Protein AF-A0A444IV56-F1 (afdb_monomer)

Radius of gyration: 12.87 Å; Cα contacts (8 Å, |Δi|>4): 42; chains: 1; bounding box: 34×25×32 Å

Foldseek 3Di:
DDDDDQWDWDDPQDLPHTDHGDGDDPDDDDDDDPPPCPVSVVVVVVVVVVVVVVVVD

Structure (mmCIF, N/CA/C/O backbone):
data_AF-A0A444IV56-F1
#
_entry.id   AF-A0A444IV56-F1
#
loop_
_atom_site.group_PDB
_atom_site.id
_atom_site.type_symbol
_atom_site.label_atom_id
_atom_site.label_alt_id
_atom_site.label_comp_id
_atom_site.label_asym_id
_atom_site.label_entity_id
_atom_site.label_seq_id
_atom_site.pdbx_PDB_ins_code
_atom_site.Cartn_x
_atom_site.Cartn_y
_atom_site.Cartn_z
_atom_site.occupancy
_atom_site.B_iso_or_equiv
_atom_site.auth_seq_id
_atom_site.auth_comp_id
_atom_site.auth_asym_id
_atom_site.auth_atom_id
_atom_site.pdbx_PDB_model_num
ATOM 1 N N . MET A 1 1 ? -20.419 -15.116 9.611 1.00 56.19 1 MET A N 1
ATOM 2 C CA . MET A 1 1 ? -19.401 -15.780 8.764 1.00 56.19 1 MET A CA 1
ATOM 3 C C . MET A 1 1 ? -18.274 -14.784 8.545 1.00 56.19 1 MET A C 1
ATOM 5 O O . MET A 1 1 ? -18.573 -13.604 8.421 1.00 56.19 1 MET A O 1
ATOM 9 N N . ALA A 1 2 ? -17.008 -15.203 8.565 1.00 79.69 2 ALA A N 1
ATOM 10 C CA . ALA A 1 2 ? -15.905 -14.292 8.254 1.00 79.69 2 ALA A CA 1
ATOM 11 C C . ALA A 1 2 ? -15.876 -14.022 6.740 1.00 79.69 2 ALA A C 1
ATOM 13 O O . ALA A 1 2 ? -15.938 -14.966 5.954 1.00 79.69 2 ALA A O 1
ATOM 14 N N . HIS A 1 3 ? -15.797 -12.754 6.338 1.00 85.50 3 HIS A N 1
ATOM 15 C CA . HIS A 1 3 ? -15.677 -12.363 4.933 1.00 85.50 3 HIS A CA 1
ATOM 16 C C . HIS A 1 3 ? -14.201 -12.095 4.612 1.00 85.50 3 HIS A C 1
ATOM 18 O O . HIS A 1 3 ? -13.636 -11.151 5.165 1.00 85.50 3 HIS A O 1
ATOM 24 N N . PRO A 1 4 ? -13.549 -12.920 3.772 1.00 88.81 4 PRO A N 1
ATOM 25 C CA . PRO A 1 4 ? -12.151 -12.709 3.427 1.00 88.81 4 PRO A CA 1
ATOM 26 C C . PRO A 1 4 ? -11.971 -11.443 2.581 1.00 88.81 4 PRO A C 1
ATOM 28 O O . PRO A 1 4 ? -12.832 -11.072 1.779 1.00 88.81 4 PRO A O 1
ATOM 31 N N . LEU A 1 5 ? -10.821 -10.788 2.749 1.00 91.25 5 LEU A N 1
ATOM 32 C CA . LEU A 1 5 ? -10.423 -9.654 1.924 1.00 91.25 5 LEU A CA 1
ATOM 33 C C . LEU A 1 5 ? -9.927 -10.167 0.566 1.00 91.25 5 LEU A C 1
ATOM 35 O O . LEU A 1 5 ? -8.828 -10.703 0.472 1.00 91.25 5 LEU A O 1
ATOM 39 N N . ASN A 1 6 ? -10.727 -9.974 -0.482 1.00 94.06 6 ASN A N 1
ATOM 40 C CA . ASN A 1 6 ? -10.410 -10.467 -1.830 1.00 94.06 6 ASN A CA 1
ATOM 41 C C . ASN A 1 6 ? -9.729 -9.416 -2.720 1.00 94.06 6 ASN A C 1
ATOM 43 O O . ASN A 1 6 ? -9.097 -9.760 -3.719 1.00 94.06 6 ASN A O 1
ATOM 47 N N . LYS A 1 7 ? -9.903 -8.128 -2.403 1.00 96.25 7 LYS A N 1
ATOM 48 C CA . LYS A 1 7 ? -9.436 -7.015 -3.231 1.00 96.25 7 LYS A CA 1
ATOM 49 C C . LYS A 1 7 ? -9.090 -5.804 -2.372 1.00 96.25 7 LYS A C 1
ATOM 51 O O . LYS A 1 7 ? -9.830 -5.490 -1.443 1.00 96.25 7 LYS A O 1
ATOM 56 N N . LEU A 1 8 ? -7.999 -5.118 -2.701 1.00 95.62 8 LEU A N 1
ATOM 57 C CA . LEU A 1 8 ? -7.505 -3.958 -1.962 1.00 95.62 8 LEU A CA 1
ATOM 58 C C . LEU A 1 8 ? -6.972 -2.877 -2.909 1.00 95.62 8 LEU A C 1
ATOM 60 O O . LEU A 1 8 ? -6.323 -3.179 -3.907 1.00 95.62 8 LEU A O 1
ATOM 64 N N . THR A 1 9 ? -7.203 -1.613 -2.555 1.00 97.38 9 THR A N 1
ATOM 65 C CA . THR A 1 9 ? -6.545 -0.460 -3.175 1.00 97.38 9 THR A CA 1
ATOM 66 C C . THR A 1 9 ? -5.768 0.305 -2.105 1.00 97.38 9 THR A C 1
ATOM 68 O O . THR A 1 9 ? -6.342 0.658 -1.078 1.00 97.38 9 THR A O 1
ATOM 71 N N . ILE A 1 10 ? -4.484 0.579 -2.346 1.00 97.25 10 ILE A N 1
ATOM 72 C CA . ILE A 1 10 ? -3.618 1.393 -1.479 1.00 97.25 10 ILE A CA 1
ATOM 73 C C . ILE A 1 10 ? -3.122 2.591 -2.288 1.00 97.25 10 ILE A C 1
ATOM 75 O O . ILE A 1 10 ? -2.573 2.420 -3.376 1.00 97.25 10 ILE A O 1
ATOM 79 N N . LYS A 1 11 ? -3.281 3.805 -1.755 1.00 97.81 11 LYS A N 1
ATOM 80 C CA . LYS A 1 11 ? -2.798 5.044 -2.380 1.00 97.81 11 LYS A CA 1
ATOM 81 C C . LYS A 1 11 ? -1.987 5.848 -1.371 1.00 97.81 11 LYS A C 1
ATOM 83 O O . LYS A 1 11 ? -2.446 6.046 -0.251 1.00 97.81 11 LYS A O 1
ATOM 88 N N . GLY A 1 12 ? -0.799 6.299 -1.770 1.00 97.06 12 GLY A N 1
ATOM 89 C CA . GLY A 1 12 ? 0.046 7.187 -0.964 1.00 97.06 12 GLY A CA 1
ATOM 90 C C . GLY A 1 12 ? 0.601 6.582 0.334 1.00 97.06 12 GLY A C 1
ATOM 91 O O . GLY A 1 12 ? 0.872 7.328 1.270 1.00 97.06 12 GLY A O 1
ATOM 92 N N . PHE A 1 13 ? 0.777 5.258 0.423 1.00 97.31 13 PHE A N 1
ATOM 93 C CA . PHE A 1 13 ? 1.318 4.611 1.626 1.00 97.31 13 PHE A CA 1
ATOM 94 C C . PHE A 1 13 ? 2.810 4.300 1.479 1.00 97.31 13 PHE A C 1
ATOM 96 O O . PHE A 1 13 ? 3.194 3.391 0.740 1.00 97.31 13 PHE A O 1
ATOM 103 N N . LYS A 1 14 ? 3.663 5.011 2.225 1.00 96.25 14 LYS A N 1
ATOM 104 C CA . LYS A 1 14 ? 5.131 4.880 2.148 1.00 96.25 14 LYS A CA 1
ATOM 105 C C . LYS A 1 14 ? 5.604 4.936 0.686 1.00 96.25 14 LYS A C 1
ATOM 107 O O . LYS A 1 14 ? 5.328 5.907 -0.009 1.00 96.25 14 LYS A O 1
ATOM 112 N N . SER A 1 15 ? 6.294 3.903 0.193 1.00 96.69 15 SER A N 1
ATOM 113 C CA . SER A 1 15 ? 6.741 3.843 -1.208 1.00 96.69 15 SER A CA 1
ATOM 114 C C . SER A 1 15 ? 5.656 3.398 -2.200 1.00 96.69 15 SER A C 1
ATOM 116 O O . SER A 1 15 ? 5.923 3.349 -3.398 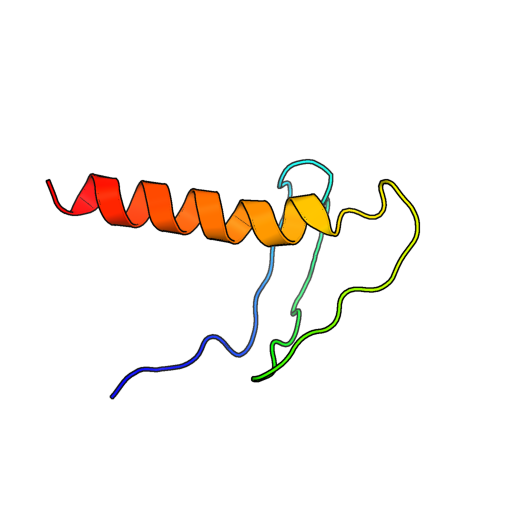1.00 96.69 15 SER A O 1
ATOM 118 N N . ILE A 1 16 ? 4.466 3.009 -1.735 1.00 96.88 16 ILE A N 1
ATOM 119 C CA . ILE A 1 16 ? 3.352 2.582 -2.586 1.00 96.88 16 ILE A CA 1
ATOM 120 C C . ILE A 1 16 ? 2.572 3.829 -3.006 1.00 96.88 16 ILE A C 1
ATOM 122 O O . ILE A 1 16 ? 1.713 4.321 -2.274 1.00 96.88 16 ILE A O 1
ATOM 126 N N . GLN A 1 17 ? 2.873 4.339 -4.202 1.00 96.56 17 GLN A N 1
ATOM 127 C CA . GLN A 1 17 ? 2.167 5.493 -4.768 1.00 96.56 17 GLN A CA 1
ATOM 128 C C . GLN A 1 17 ? 0.715 5.142 -5.121 1.00 96.56 17 GLN A C 1
ATOM 130 O O . GLN A 1 17 ? -0.212 5.789 -4.635 1.00 96.56 17 GLN A O 1
ATOM 135 N N . ASN A 1 18 ? 0.517 4.093 -5.924 1.00 97.38 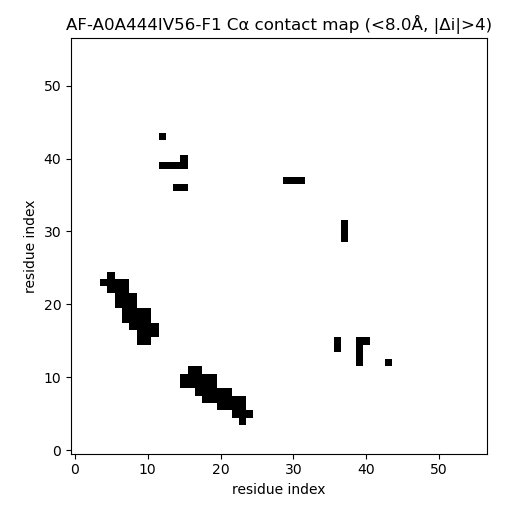18 ASN A N 1
ATOM 136 C CA . ASN A 1 18 ? -0.798 3.587 -6.307 1.00 97.38 18 ASN A CA 1
ATOM 137 C C . ASN A 1 18 ? -0.732 2.070 -6.524 1.00 97.38 18 ASN A C 1
ATOM 139 O O . ASN A 1 18 ? -0.036 1.595 -7.419 1.00 97.38 18 ASN A O 1
ATOM 143 N N . LEU A 1 19 ? -1.466 1.323 -5.706 1.00 96.94 19 LEU A N 1
ATOM 144 C CA . LEU A 1 19 ? -1.759 -0.088 -5.899 1.00 96.94 19 LEU A CA 1
ATOM 145 C C . LEU A 1 19 ? -3.269 -0.208 -6.052 1.00 96.94 19 LEU A C 1
ATOM 147 O O . LEU A 1 19 ? -4.003 -0.114 -5.072 1.00 96.94 19 LEU A O 1
ATOM 151 N N . GLU A 1 20 ? -3.732 -0.375 -7.279 1.00 97.75 20 GLU A N 1
ATOM 152 C CA . GLU A 1 20 ? -5.152 -0.344 -7.593 1.00 97.75 20 GLU A CA 1
ATOM 153 C C . GLU A 1 20 ? -5.699 -1.750 -7.776 1.00 97.75 20 GLU A C 1
ATOM 155 O O . GLU A 1 20 ? -5.116 -2.562 -8.492 1.00 97.75 20 GLU A O 1
ATOM 160 N N . ALA A 1 21 ? -6.851 -2.021 -7.158 1.00 96.88 21 ALA A N 1
ATOM 161 C CA . ALA A 1 21 ? -7.619 -3.225 -7.435 1.00 96.88 21 ALA A CA 1
ATOM 162 C C . ALA A 1 21 ? -6.830 -4.538 -7.236 1.00 96.88 21 ALA A C 1
ATOM 164 O O . ALA A 1 21 ? -7.115 -5.532 -7.902 1.00 96.88 21 ALA A O 1
ATOM 165 N N . PHE A 1 22 ? -5.871 -4.559 -6.308 1.00 96.38 22 PHE A N 1
ATOM 166 C CA . PHE A 1 22 ? -4.992 -5.697 -6.074 1.00 96.38 22 PHE A CA 1
ATOM 167 C C . PHE A 1 22 ? -5.769 -6.885 -5.519 1.00 96.38 22 PHE A C 1
ATOM 169 O O . PHE A 1 22 ? -6.419 -6.780 -4.477 1.00 96.38 22 PHE A O 1
ATOM 176 N N . HIS A 1 23 ? -5.695 -8.011 -6.222 1.00 96.50 23 HIS A N 1
ATOM 177 C CA . HIS A 1 23 ? -6.374 -9.241 -5.844 1.00 96.50 23 HIS A CA 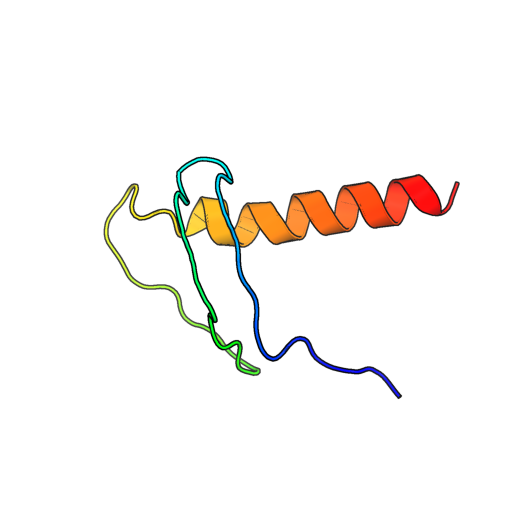1
ATOM 178 C C . HIS A 1 23 ? -5.559 -10.012 -4.807 1.00 96.50 23 HIS A C 1
ATOM 180 O O . HIS A 1 23 ? -4.361 -10.221 -4.977 1.00 96.50 23 HIS A O 1
ATOM 186 N N . LEU A 1 24 ? -6.234 -10.458 -3.752 1.00 95.50 24 LEU A N 1
ATOM 187 C CA . LEU A 1 24 ? -5.660 -11.294 -2.706 1.00 95.50 24 LEU A CA 1
ATOM 188 C C . LEU A 1 24 ? 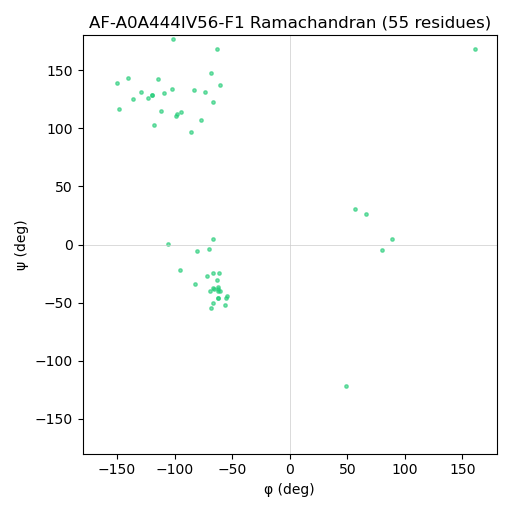-6.226 -12.707 -2.814 1.00 95.50 24 LEU A C 1
ATOM 190 O O . LEU A 1 24 ? -7.439 -12.900 -2.893 1.00 95.50 24 LEU A O 1
ATOM 19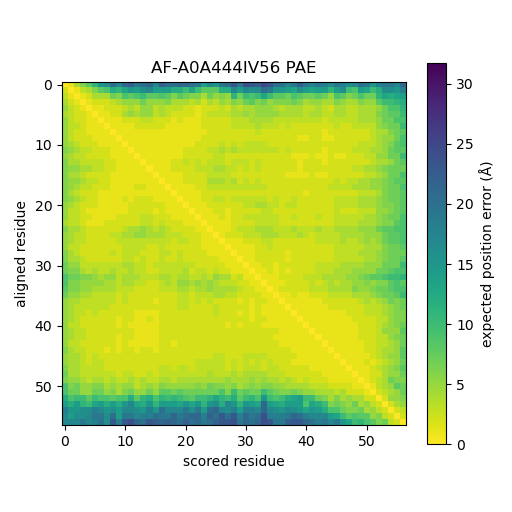4 N N . ALA A 1 25 ? -5.333 -13.690 -2.803 1.00 93.50 25 ALA A N 1
ATOM 195 C CA . ALA A 1 25 ? -5.671 -15.101 -2.687 1.00 93.50 25 ALA A CA 1
ATOM 196 C C . ALA A 1 25 ? -5.431 -15.606 -1.256 1.00 93.50 25 ALA A C 1
ATOM 198 O O . ALA A 1 25 ? -4.910 -14.888 -0.400 1.00 93.50 25 ALA A O 1
ATOM 199 N N . SER A 1 26 ? -5.763 -16.873 -1.003 1.00 92.25 26 SER A N 1
ATOM 200 C CA . SER A 1 26 ? -5.423 -17.561 0.251 1.00 92.25 26 SER A CA 1
ATOM 201 C C . SER A 1 26 ? -3.909 -17.656 0.493 1.00 92.25 26 SER A C 1
ATOM 203 O O . SER A 1 26 ? -3.479 -17.732 1.641 1.00 92.25 26 SER A O 1
ATOM 205 N N . LEU A 1 27 ? -3.104 -17.609 -0.574 1.00 93.56 27 LEU A N 1
ATOM 206 C CA . LEU A 1 27 ? -1.646 -17.544 -0.536 1.00 93.56 27 LEU A CA 1
ATOM 207 C C . LEU A 1 27 ? -1.153 -16.519 -1.560 1.00 93.56 27 LEU A C 1
ATOM 209 O O . LEU A 1 27 ? -1.457 -16.629 -2.744 1.00 93.56 27 LEU A O 1
ATOM 213 N N . ASN A 1 28 ? -0.359 -15.548 -1.109 1.00 93.94 28 ASN A N 1
ATOM 214 C CA . ASN A 1 28 ? 0.225 -14.516 -1.965 1.00 93.94 28 ASN A CA 1
ATOM 215 C C . ASN A 1 28 ? 1.748 -14.546 -1.807 1.00 93.94 28 ASN A C 1
ATOM 217 O O . ASN A 1 28 ? 2.254 -14.459 -0.687 1.00 93.94 28 ASN A O 1
ATOM 221 N N . VAL A 1 29 ? 2.476 -14.655 -2.919 1.00 95.25 29 VAL A N 1
ATOM 222 C CA . VAL A 1 29 ? 3.946 -14.629 -2.946 1.00 95.25 29 VAL A CA 1
ATOM 223 C C . VAL A 1 29 ? 4.392 -13.348 -3.643 1.00 95.25 29 VAL A C 1
ATOM 225 O O . VAL A 1 29 ? 4.140 -13.158 -4.830 1.00 95.25 29 VAL A O 1
ATOM 228 N N . PHE A 1 30 ? 5.057 -12.460 -2.905 1.00 94.56 30 PHE A N 1
ATOM 229 C CA . PHE A 1 30 ? 5.510 -11.168 -3.423 1.00 94.56 30 PHE A CA 1
ATOM 230 C C . PHE A 1 30 ? 6.960 -11.263 -3.904 1.00 94.56 30 PHE A C 1
ATOM 232 O O . PHE A 1 30 ? 7.877 -11.431 -3.100 1.00 94.56 30 PHE A O 1
ATOM 239 N N . ILE A 1 31 ? 7.175 -11.113 -5.212 1.00 95.19 31 ILE A N 1
ATOM 240 C CA . ILE A 1 31 ? 8.495 -11.177 -5.857 1.00 95.19 31 ILE A CA 1
ATOM 241 C C . ILE A 1 31 ? 8.839 -9.803 -6.438 1.00 95.19 31 ILE A C 1
ATOM 243 O O . ILE A 1 31 ? 7.973 -9.091 -6.936 1.00 95.19 31 ILE A O 1
ATOM 247 N N . GLY A 1 32 ? 10.109 -9.409 -6.354 1.00 94.38 32 GLY A N 1
ATOM 248 C CA . GLY A 1 32 ? 10.601 -8.152 -6.919 1.00 94.38 32 GLY A CA 1
ATOM 249 C C . GLY A 1 32 ? 11.925 -7.721 -6.299 1.00 94.38 32 GLY A C 1
ATOM 250 O O . GLY A 1 32 ? 12.329 -8.250 -5.261 1.00 94.38 32 GLY A O 1
ATOM 251 N N . GLY A 1 33 ? 12.585 -6.732 -6.901 1.00 97.06 33 GLY A N 1
ATOM 252 C CA . GLY A 1 33 ? 13.860 -6.195 -6.415 1.00 97.06 33 GLY A CA 1
ATOM 253 C C . GLY A 1 33 ? 13.779 -5.545 -5.026 1.00 97.06 33 GLY A C 1
ATOM 254 O O . GLY A 1 33 ? 12.695 -5.302 -4.477 1.00 97.06 33 GLY A O 1
ATOM 255 N N . ASN A 1 34 ? 14.938 -5.257 -4.435 1.00 95.38 34 ASN A N 1
ATOM 256 C CA . ASN A 1 34 ? 15.019 -4.456 -3.212 1.00 95.38 34 ASN A CA 1
ATOM 257 C C . ASN A 1 34 ? 14.429 -3.062 -3.466 1.00 95.38 34 ASN A C 1
ATOM 259 O O . ASN A 1 34 ? 14.633 -2.485 -4.528 1.00 95.38 34 ASN A O 1
ATOM 263 N N . GLY A 1 35 ? 13.644 -2.547 -2.518 1.00 92.81 35 GLY A N 1
ATOM 264 C CA . GLY A 1 35 ? 12.961 -1.256 -2.674 1.00 92.81 35 GLY A CA 1
ATOM 265 C C . GLY A 1 35 ? 11.668 -1.280 -3.503 1.00 92.81 35 GLY A C 1
ATOM 266 O O . GLY A 1 35 ? 10.953 -0.288 -3.503 1.00 92.81 35 GLY A O 1
ATOM 267 N N . ALA A 1 36 ? 11.278 -2.407 -4.115 1.00 94.62 36 ALA A N 1
ATOM 268 C CA . ALA A 1 36 ? 10.043 -2.512 -4.911 1.00 94.62 36 ALA A CA 1
ATOM 269 C C . ALA A 1 36 ? 8.722 -2.377 -4.108 1.00 94.62 36 ALA A C 1
ATOM 271 O O . ALA A 1 36 ? 7.646 -2.582 -4.655 1.00 94.62 36 ALA A O 1
ATOM 272 N N . GLY A 1 37 ? 8.778 -2.091 -2.802 1.00 95.25 37 GLY A N 1
ATOM 273 C CA . GLY A 1 37 ? 7.590 -1.885 -1.962 1.00 95.25 37 GLY A CA 1
ATOM 274 C C . GLY A 1 37 ? 7.005 -3.140 -1.302 1.00 95.25 37 GLY A C 1
ATOM 275 O O . GLY A 1 37 ? 5.999 -3.033 -0.608 1.00 95.25 37 GLY A O 1
ATOM 276 N N . LYS A 1 38 ? 7.645 -4.313 -1.438 1.00 96.81 38 LYS A N 1
ATOM 277 C CA . LYS A 1 38 ? 7.169 -5.584 -0.844 1.00 96.81 38 LYS A CA 1
ATOM 278 C C . LYS A 1 38 ? 6.970 -5.501 0.675 1.00 96.81 38 LYS A C 1
ATOM 280 O O . LYS A 1 38 ? 5.898 -5.822 1.172 1.00 96.81 38 LYS A O 1
ATOM 285 N N . SER A 1 39 ? 7.981 -5.035 1.414 1.00 97.44 39 SER A N 1
ATOM 286 C CA . SER A 1 39 ? 7.884 -4.895 2.876 1.00 97.44 39 SER A CA 1
ATOM 287 C C . SER A 1 39 ? 6.862 -3.832 3.280 1.00 97.44 39 SER A C 1
ATOM 289 O O . SER A 1 39 ? 6.098 -4.059 4.212 1.00 97.44 39 SER A O 1
ATOM 291 N N . ASN A 1 40 ? 6.771 -2.728 2.528 1.00 97.19 40 ASN A N 1
ATOM 292 C C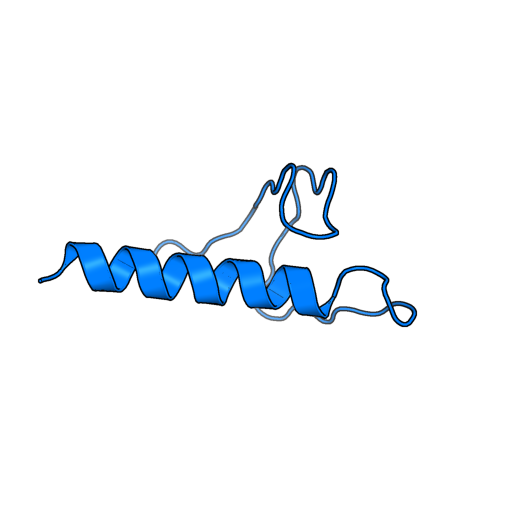A . ASN A 1 40 ? 5.772 -1.682 2.766 1.00 97.19 40 ASN A CA 1
ATOM 293 C C . ASN A 1 40 ? 4.342 -2.219 2.599 1.00 97.19 40 ASN A C 1
ATOM 295 O O . ASN A 1 40 ? 3.466 -1.868 3.379 1.00 97.19 40 ASN A O 1
ATOM 299 N N . PHE A 1 41 ? 4.100 -3.122 1.644 1.00 96.94 41 PHE A N 1
ATOM 300 C CA . PHE A 1 41 ? 2.791 -3.761 1.497 1.00 96.94 41 PHE A CA 1
ATOM 301 C C . PHE A 1 41 ? 2.411 -4.583 2.739 1.00 96.94 41 PHE A C 1
ATOM 303 O O . PHE A 1 41 ? 1.273 -4.522 3.189 1.00 96.94 41 PHE A O 1
ATOM 310 N N . ILE A 1 42 ? 3.360 -5.308 3.339 1.00 95.81 42 ILE A N 1
ATOM 311 C CA . ILE A 1 42 ? 3.118 -6.064 4.579 1.00 95.81 42 ILE A CA 1
ATOM 312 C C . ILE A 1 42 ? 2.911 -5.128 5.781 1.00 95.81 42 ILE A C 1
ATOM 314 O O . ILE A 1 42 ? 2.039 -5.374 6.613 1.00 95.81 42 ILE A O 1
ATOM 318 N N . GLU A 1 43 ? 3.677 -4.040 5.874 1.00 96.69 43 GLU A N 1
ATOM 319 C CA . GLU A 1 43 ? 3.541 -3.045 6.945 1.00 96.69 43 GLU A CA 1
ATOM 320 C C . GLU A 1 43 ? 2.190 -2.328 6.942 1.00 96.69 43 GLU A C 1
ATOM 322 O O . GLU A 1 43 ? 1.695 -1.990 8.014 1.00 96.69 43 GLU A O 1
ATOM 327 N N . PHE A 1 44 ? 1.559 -2.155 5.779 1.00 96.38 44 PHE A N 1
ATOM 328 C CA . PHE A 1 44 ? 0.202 -1.615 5.688 1.00 96.38 44 PHE A CA 1
ATOM 329 C C . PHE A 1 44 ? -0.793 -2.408 6.554 1.00 96.38 44 PHE A C 1
ATOM 331 O O . PHE A 1 44 ? -1.565 -1.825 7.310 1.00 96.38 44 PHE A O 1
ATOM 338 N N . PHE A 1 45 ? -0.732 -3.744 6.525 1.00 94.06 45 PHE A N 1
ATOM 339 C CA . PHE A 1 45 ? -1.604 -4.586 7.354 1.00 94.06 45 PHE A CA 1
ATOM 340 C C . PHE A 1 45 ? -1.242 -4.554 8.841 1.00 94.06 45 PHE A C 1
ATOM 342 O O . PHE A 1 45 ? -2.118 -4.774 9.676 1.00 94.06 45 PHE A O 1
ATOM 349 N N . ARG A 1 46 ? 0.029 -4.298 9.183 1.00 95.00 46 ARG A N 1
ATOM 350 C CA . ARG A 1 46 ? 0.446 -4.099 10.580 1.00 95.00 46 ARG A CA 1
ATOM 351 C C . ARG A 1 46 ? -0.165 -2.816 11.138 1.00 95.00 46 ARG A C 1
ATOM 353 O O . ARG A 1 46 ? -0.867 -2.887 12.130 1.00 95.00 46 ARG A O 1
ATOM 360 N N . MET A 1 47 ? -0.031 -1.705 10.413 1.00 95.19 47 MET A N 1
ATOM 361 C CA . MET A 1 47 ? -0.663 -0.431 10.773 1.00 95.19 47 MET A CA 1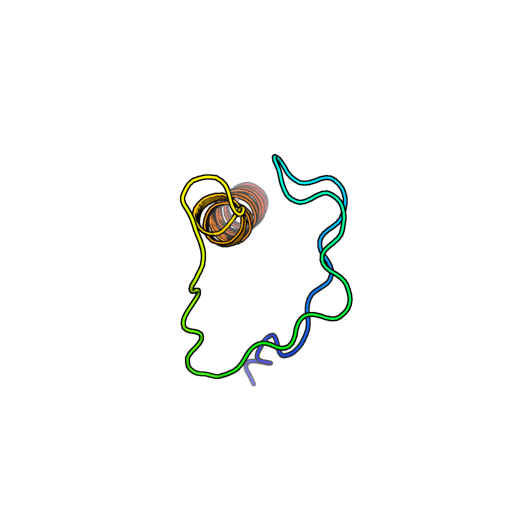
ATOM 362 C C . MET A 1 47 ? -2.184 -0.568 10.951 1.00 95.19 47 MET A C 1
ATOM 364 O O . MET A 1 47 ? -2.735 -0.087 11.933 1.00 95.19 47 MET A O 1
ATOM 368 N N . LEU A 1 48 ? -2.874 -1.247 10.024 1.00 93.06 48 LEU A N 1
ATOM 369 C CA . LEU A 1 48 ? -4.318 -1.481 10.161 1.00 93.06 48 LEU A CA 1
ATOM 370 C C . LEU A 1 48 ? -4.665 -2.284 11.419 1.00 93.06 48 LEU A C 1
ATOM 372 O O . LEU A 1 48 ? -5.671 -2.001 12.060 1.00 93.06 48 LEU A O 1
ATOM 376 N N . ARG A 1 49 ? -3.859 -3.294 11.764 1.00 91.69 49 ARG A N 1
ATOM 377 C CA . ARG A 1 49 ? -4.059 -4.076 12.988 1.00 91.69 49 ARG A CA 1
ATOM 378 C C . ARG A 1 49 ? -3.924 -3.200 14.226 1.00 91.69 49 ARG A C 1
ATOM 380 O O . ARG A 1 49 ? -4.772 -3.318 15.103 1.00 91.69 49 ARG A O 1
ATOM 387 N N . ASP A 1 50 ? -2.895 -2.362 14.271 1.00 93.12 50 ASP A N 1
ATOM 388 C CA . ASP A 1 50 ? -2.612 -1.503 15.419 1.00 93.12 50 ASP A CA 1
ATOM 389 C C . ASP A 1 50 ? -3.770 -0.513 15.643 1.00 93.12 50 ASP A C 1
ATOM 391 O O . ASP A 1 50 ? -4.318 -0.454 16.739 1.00 93.12 50 ASP A O 1
ATOM 395 N N . HIS A 1 51 ? -4.265 0.137 14.583 1.00 87.38 51 HIS A N 1
ATOM 396 C CA . HIS A 1 51 ? -5.421 1.040 14.683 1.00 87.38 51 HIS A CA 1
ATOM 397 C C . HIS A 1 51 ? -6.733 0.340 15.063 1.00 87.38 51 HIS A C 1
ATOM 399 O O . HIS A 1 51 ? -7.508 0.865 15.851 1.00 87.38 51 HIS A O 1
ATOM 405 N N . ILE A 1 52 ? -6.993 -0.870 14.553 1.00 86.75 52 ILE A N 1
ATOM 406 C CA . ILE A 1 52 ? -8.190 -1.637 14.951 1.00 86.75 52 ILE A CA 1
ATOM 407 C C . ILE A 1 52 ? -8.111 -2.075 16.425 1.00 86.75 52 ILE A C 1
ATOM 409 O O . ILE A 1 52 ? -9.137 -2.371 17.041 1.00 86.75 52 ILE A O 1
ATOM 413 N N . GLN A 1 53 ? -6.902 -2.184 16.978 1.00 77.38 53 GLN A N 1
ATOM 414 C CA . GLN A 1 53 ? -6.688 -2.556 18.370 1.00 77.38 53 GLN A CA 1
ATOM 415 C C . GLN A 1 53 ? -6.843 -1.356 19.314 1.00 77.38 53 GLN A C 1
ATOM 417 O O . GLN A 1 53 ? -7.380 -1.544 20.400 1.00 77.38 53 GLN A O 1
ATOM 422 N N . GLU A 1 54 ? -6.459 -0.152 18.881 1.00 70.44 54 GLU A N 1
ATOM 423 C CA . GLU A 1 54 ? -6.698 1.105 19.611 1.00 70.44 54 GLU A CA 1
ATOM 424 C C . GLU A 1 54 ? -8.196 1.401 19.794 1.00 70.44 54 GLU A C 1
ATOM 426 O O . GLU A 1 54 ? -8.604 1.804 20.874 1.00 70.44 54 GLU A O 1
ATOM 431 N N . ASP A 1 55 ? -9.040 1.112 18.798 1.00 62.69 55 ASP A N 1
ATOM 432 C CA . ASP A 1 55 ? -10.497 1.344 18.872 1.00 62.69 55 ASP A CA 1
ATOM 433 C 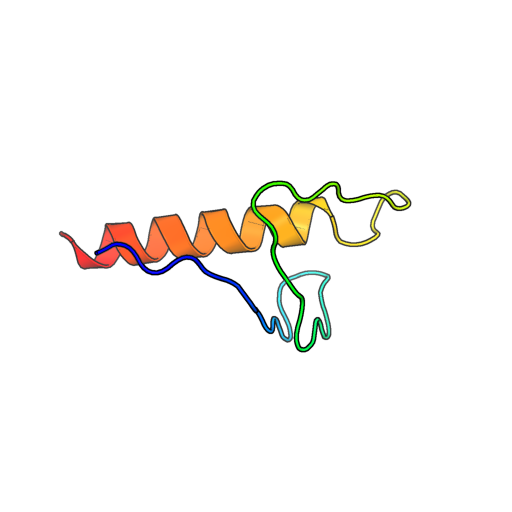C . ASP A 1 55 ? -11.248 0.405 19.848 1.00 62.69 55 ASP A C 1
ATOM 435 O O . ASP A 1 55 ? -12.472 0.494 19.989 1.00 62.69 55 ASP A O 1
ATOM 439 N N . LYS A 1 56 ? -10.557 -0.559 20.473 1.00 58.09 56 LYS A N 1
ATOM 440 C CA . LYS A 1 56 ? -11.153 -1.544 21.394 1.00 58.09 56 LYS A CA 1
ATOM 441 C C . LYS A 1 56 ? -10.838 -1.302 22.873 1.00 58.09 56 LYS A C 1
ATOM 443 O O . LYS A 1 56 ? -11.311 -2.095 23.691 1.00 58.09 56 LYS A O 1
ATOM 448 N N . GLU A 1 57 ? -10.090 -0.251 23.202 1.00 49.66 57 GLU A N 1
ATOM 449 C CA . GLU A 1 57 ? -9.907 0.258 24.573 1.00 49.66 57 GLU A CA 1
ATOM 450 C C . GLU A 1 57 ? -10.742 1.523 24.811 1.00 49.66 57 GLU A C 1
ATOM 452 O O . GLU A 1 57 ? -11.282 1.650 25.935 1.00 49.66 57 GLU A O 1
#

Solvent-accessible surface area (backbone atoms only — not comparable to full-atom values): 3843 Å² total; per-residue (Å²): 131,90,80,81,77,49,65,46,68,50,67,68,53,87,82,38,60,74,43,73,74,41,74,46,64,101,74,79,85,89,83,77,64,92,87,70,35,65,68,56,60,56,48,53,58,5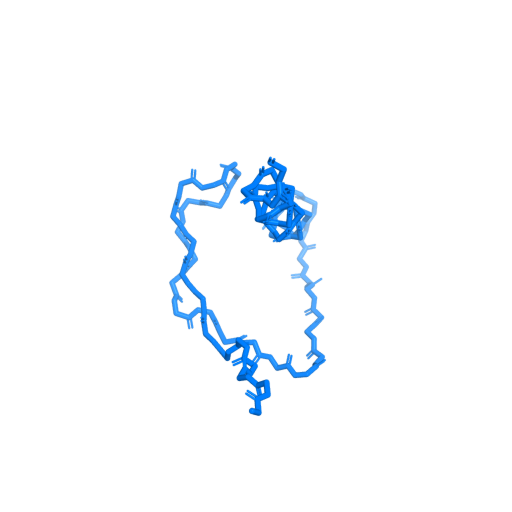1,54,53,50,55,56,61,54,60,79,73,115

pLDDT: mean 91.18, std 10.83, range [49.66, 97.81]

InterPro domains:
  IPR027417 P-loop containing nucleoside triphosphate hydrolase [G3DSA:3.40.50.300] (4-55)
  IPR027417 P-loop containing nucleoside triphosphate hydrolase [SSF52540] (5-48)
  IPR041685 Endonuclease GajA/Old nuclease/RecF-like, AAA domain [PF13175] (5-49)

Mean predicted aligned error: 4.29 Å

Organism: NCBI:txid1859131

Secondary structure (DSSP, 8-state):
------EEEEEEETTEEEEEEEE--SS------TTSSHHHHHHHHHHHHHHHHHTT-

Sequence (57 aa):
MAHPLNKLTIKGFKSIQNLEAFHLASLNVFIGGNGAGKSNFIEFFRMLRDHIQEDKE